Protein AF-A0A0D2XTH0-F1 (afdb_monomer)

Organism: Fusarium oxysporum (strain Fo5176) (NCBI:txid660025)

pLDDT: mean 76.11, std 12.6, range [34.88, 89.12]

Solvent-accessible surface area (backbone atoms only — not comparable to full-atom values): 7124 Å² total; per-residue (Å²): 114,64,61,48,56,51,51,50,52,49,50,51,47,48,51,55,68,72,44,54,63,67,58,25,7,42,72,52,28,95,48,100,90,49,64,35,96,55,61,53,60,96,58,91,40,78,74,55,37,58,52,49,55,52,51,51,52,52,49,52,53,49,51,57,54,44,72,70,42,57,71,68,59,34,26,68,73,66,75,52,66,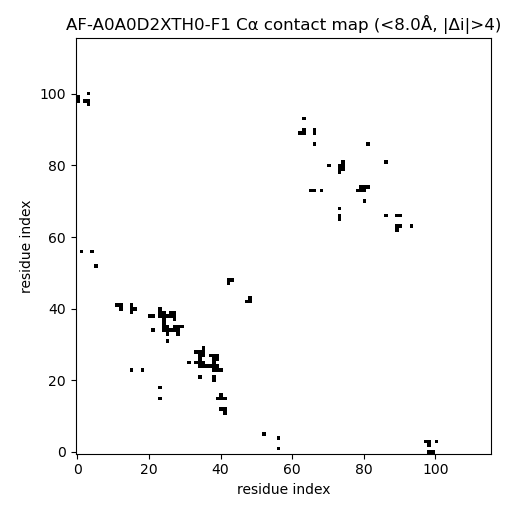76,52,73,64,59,51,46,51,52,53,52,62,70,70,41,65,63,60,70,65,78,75,73,94,77,81,82,72,85,76,84,82,80,89,134

Radius of gyration: 19.79 Å; Cα contacts (8 Å, |Δi|>4): 68; chains: 1; bounding box: 33×58×47 Å

Foldseek 3Di:
DLVLVVVVVVVVQVVLVPDDQQVQQCVPDPDNPDGHPGGHGPDPDPVVVVVVSVVVVVVLVVVLVLLPDDQVVSCVVPVDGDDPVRSVVSVCVVVDCSVVDPPDPPPPDDPPDDDD

Structure (mmCIF, N/CA/C/O backbone):
data_AF-A0A0D2XTH0-F1
#
_entry.id   AF-A0A0D2XTH0-F1
#
loop_
_atom_site.group_PDB
_atom_site.id
_atom_site.type_symbol
_atom_site.label_atom_id
_atom_site.label_alt_id
_atom_site.label_comp_id
_atom_site.label_asym_id
_atom_site.label_entity_id
_atom_site.label_seq_id
_atom_site.pdbx_PDB_ins_code
_atom_site.Cartn_x
_atom_site.Cartn_y
_atom_site.Cartn_z
_atom_site.occupancy
_atom_site.B_iso_or_equiv
_atom_site.auth_seq_id
_atom_site.auth_comp_id
_atom_site.auth_asym_id
_atom_site.auth_atom_id
_atom_site.pdbx_PDB_model_num
ATOM 1 N N . MET A 1 1 ? -2.430 -12.041 11.612 1.00 54.50 1 MET A N 1
ATOM 2 C CA . MET A 1 1 ? -2.758 -10.605 11.405 1.00 54.50 1 MET A CA 1
ATOM 3 C C . MET A 1 1 ? -1.918 -9.917 10.319 1.00 54.50 1 MET A C 1
ATOM 5 O O . MET A 1 1 ? -2.463 -9.088 9.616 1.00 54.50 1 MET A O 1
ATOM 9 N N . MET A 1 2 ? -0.630 -10.246 10.117 1.00 68.00 2 MET A N 1
ATOM 10 C CA . MET A 1 2 ? 0.195 -9.602 9.065 1.00 68.00 2 MET A CA 1
ATOM 11 C C . MET A 1 2 ? 0.203 -10.335 7.714 1.00 68.00 2 MET A C 1
ATOM 13 O O . MET A 1 2 ? 0.504 -9.718 6.699 1.00 68.00 2 MET A O 1
ATOM 17 N N . VAL A 1 3 ? -0.147 -11.625 7.705 1.00 76.12 3 VAL A N 1
ATOM 18 C CA . VAL A 1 3 ? -0.111 -12.488 6.512 1.00 76.12 3 VAL A CA 1
ATOM 19 C C . VAL A 1 3 ? -1.105 -12.028 5.446 1.00 76.12 3 VAL A C 1
ATOM 21 O O . VAL A 1 3 ? -0.749 -11.959 4.278 1.00 76.12 3 VAL A O 1
ATOM 24 N N . ALA A 1 4 ? -2.322 -11.634 5.830 1.00 78.06 4 ALA A N 1
ATOM 25 C CA . ALA A 1 4 ? -3.308 -11.108 4.884 1.00 78.06 4 ALA A CA 1
ATOM 26 C C . ALA A 1 4 ? -2.816 -9.832 4.177 1.00 78.06 4 ALA A C 1
ATOM 28 O O . ALA A 1 4 ? -3.049 -9.650 2.987 1.00 78.06 4 ALA A O 1
ATOM 29 N N . LEU A 1 5 ? -2.072 -8.978 4.890 1.00 79.88 5 LEU A N 1
ATOM 30 C CA . LEU A 1 5 ? -1.478 -7.780 4.305 1.00 79.88 5 LEU A CA 1
ATOM 31 C C . LEU A 1 5 ? -0.293 -8.117 3.388 1.00 79.88 5 LEU A C 1
ATOM 33 O O . LEU A 1 5 ? -0.120 -7.462 2.366 1.00 79.88 5 LEU A O 1
ATOM 37 N N . ASP A 1 6 ? 0.493 -9.147 3.710 1.00 82.94 6 ASP A N 1
ATOM 38 C CA . ASP A 1 6 ? 1.508 -9.664 2.785 1.00 82.94 6 ASP A CA 1
ATOM 39 C C . ASP A 1 6 ? 0.872 -10.207 1.505 1.00 82.94 6 ASP A C 1
ATOM 41 O O . ASP A 1 6 ? 1.277 -9.801 0.420 1.00 82.94 6 ASP A O 1
ATOM 45 N N . ARG A 1 7 ? -0.190 -11.013 1.628 1.00 82.19 7 ARG A N 1
ATOM 46 C CA . ARG A 1 7 ? -0.947 -11.548 0.488 1.00 82.19 7 ARG A CA 1
ATOM 47 C C . ARG A 1 7 ? -1.555 -10.449 -0.371 1.00 82.19 7 ARG A C 1
ATOM 49 O O . ARG A 1 7 ? -1.462 -10.528 -1.590 1.00 82.19 7 ARG A O 1
ATOM 56 N N . LEU A 1 8 ? -2.131 -9.412 0.242 1.00 83.12 8 LEU A N 1
ATOM 57 C CA . LEU A 1 8 ? -2.639 -8.249 -0.487 1.00 83.12 8 LEU A CA 1
ATOM 58 C C . LEU A 1 8 ? -1.521 -7.595 -1.308 1.00 83.12 8 LEU A C 1
ATOM 60 O O . LEU A 1 8 ? -1.703 -7.308 -2.487 1.00 83.12 8 LEU A O 1
ATOM 64 N N . LEU A 1 9 ? -0.351 -7.385 -0.703 1.00 82.88 9 LEU A N 1
ATOM 65 C CA . LEU A 1 9 ? 0.793 -6.784 -1.388 1.00 82.88 9 LEU A CA 1
ATOM 66 C C . LEU A 1 9 ? 1.340 -7.678 -2.502 1.00 82.88 9 LEU A C 1
ATOM 68 O O . LEU A 1 9 ? 1.718 -7.167 -3.556 1.00 82.88 9 LEU A O 1
ATOM 72 N N . ASP A 1 10 ? 1.323 -8.994 -2.308 1.00 84.62 10 ASP A N 1
ATOM 73 C CA . ASP A 1 10 ? 1.721 -9.967 -3.323 1.00 84.62 10 ASP A CA 1
ATOM 74 C C . ASP A 1 10 ? 0.738 -9.977 -4.499 1.00 84.62 10 ASP A C 1
ATOM 76 O O . ASP A 1 10 ? 1.167 -9.914 -5.651 1.00 84.62 10 ASP A O 1
ATOM 80 N N . GLN A 1 11 ? -0.569 -9.948 -4.224 1.00 84.44 11 GLN A N 1
ATOM 81 C CA . GLN A 1 11 ? -1.625 -9.824 -5.233 1.00 84.44 11 GLN A CA 1
ATOM 82 C C . GLN A 1 11 ? -1.535 -8.502 -6.001 1.00 84.44 11 GLN A C 1
ATOM 84 O O . GLN A 1 11 ? -1.665 -8.487 -7.228 1.00 84.44 11 GLN A O 1
ATOM 89 N N . CYS A 1 12 ? -1.271 -7.386 -5.316 1.00 83.94 12 CYS A N 1
ATOM 90 C CA . CYS A 1 12 ? -1.026 -6.103 -5.969 1.00 83.94 12 CYS A CA 1
ATOM 91 C C . CYS A 1 12 ? 0.215 -6.172 -6.868 1.00 83.94 12 CYS A C 1
ATOM 93 O O . CYS A 1 12 ? 0.169 -5.724 -8.013 1.00 83.94 12 CYS A O 1
ATOM 95 N N . GLY A 1 13 ? 1.308 -6.763 -6.379 1.00 84.50 13 GLY A N 1
ATOM 96 C CA . GLY A 1 13 ? 2.522 -6.973 -7.165 1.00 84.50 13 GLY A CA 1
ATOM 97 C C . GLY A 1 13 ? 2.263 -7.823 -8.408 1.00 84.50 13 GLY A C 1
ATOM 98 O O . GLY A 1 13 ? 2.716 -7.477 -9.498 1.00 84.50 13 GLY A O 1
ATOM 99 N N . GLU A 1 14 ? 1.480 -8.889 -8.268 1.00 84.75 14 GLU A N 1
ATOM 100 C CA . GLU A 1 14 ? 1.118 -9.780 -9.365 1.00 84.75 14 GLU A CA 1
ATOM 101 C C . GLU A 1 14 ? 0.221 -9.098 -10.399 1.00 84.75 14 GLU A C 1
ATOM 103 O O . GLU A 1 14 ? 0.467 -9.190 -11.600 1.00 84.75 14 GLU A O 1
ATOM 108 N N . THR A 1 15 ? -0.753 -8.315 -9.944 1.00 86.19 15 THR A N 1
ATOM 109 C CA . THR A 1 15 ? -1.612 -7.507 -10.818 1.00 86.19 15 THR A CA 1
ATOM 110 C C . THR A 1 15 ? -0.788 -6.514 -11.637 1.00 86.19 15 THR A C 1
ATOM 112 O O . THR A 1 15 ? -0.978 -6.386 -12.848 1.00 86.19 15 THR A O 1
ATOM 115 N N . VAL A 1 16 ? 0.185 -5.846 -11.007 1.00 85.00 16 VAL A N 1
ATOM 116 C CA . VAL A 1 16 ? 1.106 -4.940 -11.709 1.00 85.00 16 VAL A CA 1
ATOM 117 C C . VAL A 1 16 ? 1.959 -5.709 -12.721 1.00 85.00 16 VAL A C 1
ATOM 119 O O . VAL A 1 16 ? 2.128 -5.235 -13.841 1.00 85.00 16 VAL A O 1
ATOM 122 N N . ARG A 1 17 ? 2.462 -6.904 -12.384 1.00 82.31 17 ARG A N 1
ATOM 123 C CA . ARG A 1 17 ? 3.245 -7.738 -13.317 1.00 82.31 17 ARG A CA 1
ATOM 124 C C . ARG A 1 17 ? 2.436 -8.202 -14.529 1.00 82.31 17 ARG A C 1
ATOM 126 O O . ARG A 1 17 ? 2.975 -8.184 -15.634 1.00 82.31 17 ARG A O 1
ATOM 133 N N . ARG A 1 18 ? 1.161 -8.552 -14.333 1.00 84.69 18 ARG A N 1
ATOM 134 C CA . ARG A 1 18 ? 0.219 -8.946 -15.398 1.00 84.69 18 ARG A CA 1
ATOM 135 C C . ARG A 1 18 ? -0.259 -7.773 -16.250 1.00 84.69 18 ARG A C 1
ATOM 137 O O . ARG A 1 18 ? -0.721 -7.973 -17.367 1.00 84.69 18 ARG A O 1
ATOM 144 N N . THR A 1 19 ? -0.152 -6.553 -15.733 1.00 87.19 19 THR A N 1
ATOM 145 C CA . THR A 1 19 ? -0.496 -5.346 -16.481 1.00 87.19 19 THR A CA 1
AT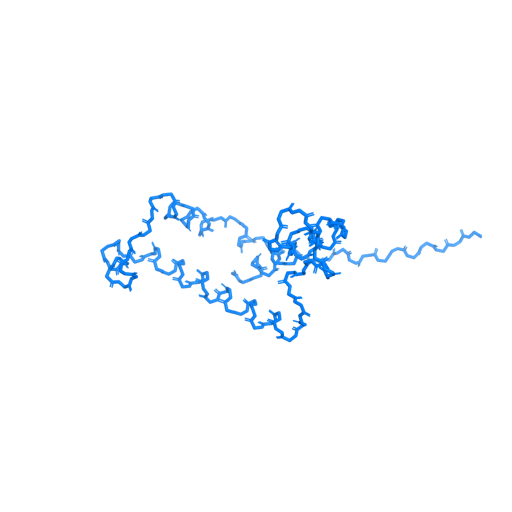OM 146 C C . THR A 1 19 ? 0.505 -5.111 -17.614 1.00 87.19 19 THR A C 1
ATOM 148 O O . THR A 1 19 ? 1.726 -5.175 -17.416 1.00 87.19 19 THR A O 1
ATOM 151 N N . ASP A 1 20 ? -0.009 -4.781 -18.800 1.00 88.50 20 ASP A N 1
ATOM 152 C CA . ASP A 1 20 ? 0.814 -4.507 -19.975 1.00 88.50 20 ASP A CA 1
ATOM 153 C C . ASP A 1 20 ? 1.875 -3.423 -19.703 1.00 88.50 20 ASP A C 1
ATOM 155 O O . ASP A 1 20 ? 1.680 -2.473 -18.930 1.00 88.50 20 ASP A O 1
ATOM 159 N N . VAL A 1 21 ? 3.035 -3.573 -20.342 1.00 86.31 21 VAL A N 1
ATOM 160 C CA . VAL A 1 21 ? 4.175 -2.666 -20.164 1.00 86.31 21 VAL A CA 1
ATOM 161 C C . VAL A 1 21 ? 3.825 -1.242 -20.601 1.00 86.31 21 VAL A C 1
ATOM 163 O O . VAL A 1 21 ? 4.291 -0.290 -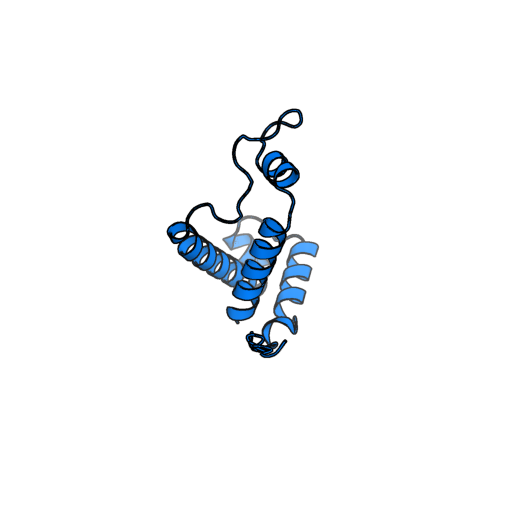19.967 1.00 86.31 21 VAL A O 1
ATOM 166 N N . CYS A 1 22 ? 2.983 -1.067 -21.625 1.00 86.44 22 CYS A N 1
ATOM 167 C CA . CYS A 1 22 ? 2.527 0.247 -22.068 1.00 86.44 22 CYS A CA 1
ATOM 168 C C . CYS A 1 22 ? 1.768 0.953 -20.947 1.00 86.44 22 CYS A C 1
ATOM 170 O O . CYS A 1 22 ? 2.114 2.081 -20.591 1.00 86.44 22 CYS A O 1
ATOM 172 N N . LE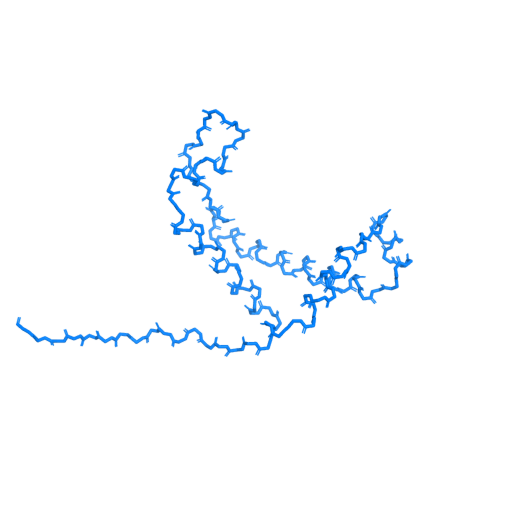U A 1 23 ? 0.797 0.274 -20.325 1.00 86.12 23 LEU A N 1
ATOM 173 C CA . LEU A 1 23 ? 0.005 0.859 -19.243 1.00 86.12 23 LEU A CA 1
ATOM 174 C C . LEU A 1 23 ? 0.874 1.172 -18.018 1.00 86.12 23 LEU A C 1
ATOM 176 O O . LEU A 1 23 ? 0.757 2.244 -17.428 1.00 86.12 23 LEU A O 1
ATOM 180 N N . ARG A 1 24 ? 1.828 0.298 -17.680 1.00 89.00 24 ARG A N 1
ATOM 181 C CA . ARG A 1 24 ? 2.787 0.563 -16.596 1.00 89.00 24 ARG A CA 1
ATOM 182 C C . ARG A 1 24 ? 3.673 1.778 -16.859 1.00 89.00 24 ARG A C 1
ATOM 184 O O . ARG A 1 24 ? 3.981 2.517 -15.926 1.00 89.00 24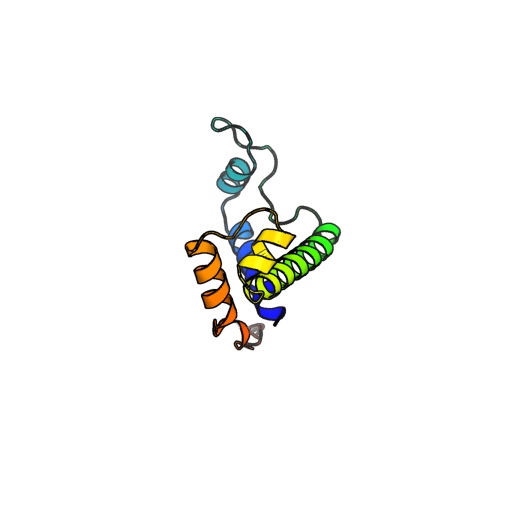 ARG A O 1
ATOM 191 N N . ARG A 1 25 ? 4.113 2.003 -18.096 1.00 88.31 25 ARG A N 1
ATOM 192 C CA . ARG A 1 25 ? 4.893 3.200 -18.456 1.00 88.31 25 ARG A CA 1
ATOM 193 C C . ARG A 1 25 ? 4.051 4.472 -18.379 1.00 88.31 25 ARG A C 1
ATOM 195 O O . ARG A 1 25 ? 4.566 5.507 -17.957 1.00 88.31 25 ARG A O 1
ATOM 202 N N . TRP A 1 26 ? 2.773 4.387 -18.741 1.00 89.12 26 TRP A N 1
ATOM 203 C CA . TRP A 1 26 ? 1.813 5.478 -18.578 1.00 89.12 26 TRP A CA 1
ATOM 204 C C . TRP A 1 26 ? 1.568 5.817 -17.106 1.00 89.12 26 TRP A C 1
ATOM 206 O O . TRP A 1 26 ? 1.696 6.977 -16.733 1.00 89.12 26 TRP A O 1
ATOM 216 N N . LEU A 1 27 ? 1.341 4.814 -16.250 1.00 86.56 27 LEU A N 1
ATOM 217 C CA . LEU A 1 27 ? 1.144 5.000 -14.804 1.00 86.56 27 LEU A CA 1
ATOM 218 C C . LEU A 1 27 ? 2.330 5.675 -14.107 1.00 86.56 27 LEU A C 1
ATOM 220 O O . LEU A 1 27 ? 2.152 6.407 -13.138 1.00 86.56 27 LEU A O 1
ATOM 224 N N . ARG A 1 28 ? 3.552 5.428 -14.586 1.00 86.62 28 ARG A N 1
ATOM 225 C CA . ARG A 1 28 ? 4.762 6.059 -14.046 1.00 86.62 28 ARG A CA 1
ATOM 226 C C . ARG A 1 28 ? 4.990 7.474 -14.579 1.00 86.62 28 ARG A C 1
ATOM 228 O O . ARG A 1 28 ? 5.851 8.186 -14.059 1.00 86.62 28 ARG A O 1
ATOM 235 N N . SER A 1 29 ? 4.283 7.878 -15.631 1.00 86.88 29 SER A N 1
ATOM 236 C 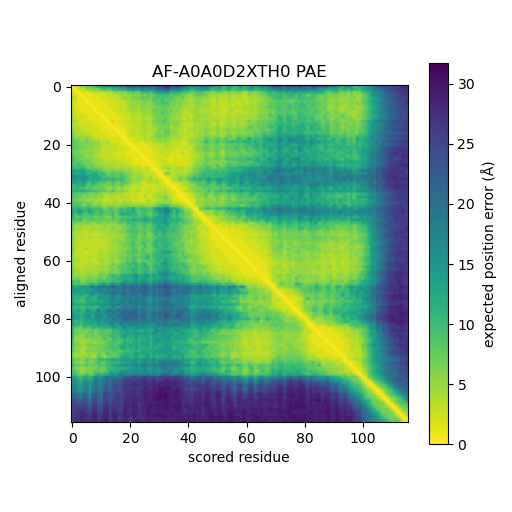CA . SER A 1 29 ? 4.474 9.201 -16.201 1.00 86.88 29 SER A CA 1
ATOM 237 C C . SER A 1 29 ? 3.887 10.283 -15.306 1.00 86.88 29 SER A C 1
ATOM 239 O O . SER A 1 29 ? 2.799 10.156 -14.755 1.00 86.88 29 SER A O 1
ATOM 241 N N . ARG A 1 30 ? 4.614 11.395 -15.202 1.00 84.56 30 ARG A N 1
ATOM 242 C CA . ARG A 1 30 ? 4.113 12.632 -14.595 1.00 84.56 30 ARG A CA 1
ATOM 243 C C . ARG A 1 30 ? 3.282 13.460 -15.583 1.00 84.56 30 ARG A C 1
ATOM 245 O O . ARG A 1 30 ? 2.628 14.413 -15.175 1.00 84.56 30 ARG A O 1
ATOM 252 N N . PHE A 1 31 ? 3.355 13.132 -16.872 1.00 84.31 31 PHE A N 1
ATOM 253 C CA . PHE A 1 31 ? 2.786 13.918 -17.957 1.00 84.31 31 PHE A CA 1
ATOM 254 C C . PHE A 1 31 ? 1.715 13.107 -18.703 1.00 84.31 31 PHE A C 1
ATOM 256 O O . PHE A 1 31 ? 1.946 11.931 -18.986 1.00 84.31 31 PHE A O 1
ATOM 263 N N . PRO A 1 32 ? 0.563 13.713 -19.033 1.00 81.00 32 PRO A N 1
ATOM 264 C CA . PRO A 1 32 ? -0.574 13.010 -19.631 1.00 81.00 32 PRO A CA 1
ATOM 265 C C . PRO A 1 32 ? -0.384 12.670 -21.117 1.00 81.00 32 PRO A C 1
ATOM 267 O O . PRO A 1 32 ? -1.164 11.904 -21.666 1.00 81.00 32 PRO A O 1
ATOM 270 N N . ASP A 1 33 ? 0.631 13.231 -21.769 1.00 87.19 33 ASP A N 1
ATOM 271 C CA . ASP A 1 33 ? 0.887 13.143 -23.210 1.00 87.19 33 ASP A CA 1
ATOM 272 C C . ASP A 1 33 ? 2.024 12.179 -23.573 1.00 87.19 33 ASP A C 1
ATOM 274 O O . ASP A 1 33 ? 2.188 11.823 -24.738 1.00 87.19 33 ASP A O 1
ATOM 278 N N . ARG A 1 34 ? 2.815 11.734 -22.591 1.00 87.38 34 ARG A N 1
ATOM 279 C CA . ARG A 1 34 ? 3.986 10.890 -22.850 1.00 87.38 34 ARG A CA 1
ATOM 280 C C . ARG A 1 34 ? 4.152 9.778 -21.822 1.00 87.38 34 ARG A C 1
ATOM 282 O O . ARG A 1 34 ? 4.113 10.064 -20.628 1.00 87.38 34 ARG A O 1
ATOM 289 N N . PRO A 1 35 ? 4.427 8.534 -22.243 1.00 86.00 35 PRO A N 1
ATOM 290 C CA . PRO A 1 35 ? 4.773 7.456 -21.327 1.00 86.00 35 PRO A CA 1
ATOM 291 C C . PRO A 1 35 ? 6.190 7.637 -20.753 1.00 86.00 35 PRO A C 1
ATOM 293 O O . PRO A 1 35 ? 7.076 8.219 -21.384 1.00 86.00 35 PRO A O 1
ATOM 296 N N . TYR A 1 36 ? 6.435 7.111 -19.551 1.00 88.12 36 TYR A N 1
ATOM 297 C CA . TYR A 1 36 ? 7.770 7.095 -18.949 1.00 88.12 36 TYR A CA 1
ATOM 298 C C . TYR A 1 36 ? 8.664 6.013 -19.582 1.00 88.12 36 TYR A C 1
ATOM 300 O O . TYR A 1 36 ? 8.179 5.009 -20.102 1.00 88.12 36 TYR A O 1
ATOM 308 N N . LYS A 1 37 ? 9.993 6.180 -19.514 1.00 87.56 37 LYS A N 1
ATOM 309 C CA . LYS A 1 37 ? 10.945 5.218 -20.111 1.00 87.56 37 LYS A CA 1
ATOM 310 C C . LYS A 1 37 ? 10.927 3.849 -19.415 1.00 87.56 37 LYS A C 1
ATOM 312 O O . LYS A 1 37 ? 11.052 2.818 -20.069 1.00 87.56 37 LYS A O 1
ATOM 317 N N . ALA A 1 38 ? 10.760 3.842 -18.095 1.00 85.94 38 ALA A N 1
ATOM 318 C CA . ALA A 1 38 ? 10.672 2.628 -17.287 1.00 85.94 38 ALA A CA 1
ATOM 319 C C . ALA A 1 38 ? 9.209 2.293 -16.943 1.00 85.94 38 ALA A C 1
ATOM 321 O O . ALA A 1 38 ? 8.417 3.214 -16.728 1.00 85.94 38 ALA A O 1
ATOM 322 N N . PRO A 1 39 ? 8.833 1.008 -16.851 1.00 84.81 39 PRO A N 1
ATOM 323 C CA . PRO A 1 39 ? 7.523 0.636 -16.335 1.00 84.81 39 PRO A CA 1
ATOM 324 C C . PRO A 1 39 ? 7.380 1.036 -14.858 1.00 84.81 39 PRO A C 1
ATOM 326 O O . PRO A 1 39 ? 8.362 1.171 -14.117 1.00 84.81 39 PRO A O 1
ATOM 329 N N . PHE A 1 40 ? 6.141 1.264 -14.430 1.00 82.75 40 PHE A N 1
ATOM 330 C CA . PHE A 1 40 ? 5.781 1.295 -13.022 1.00 82.75 40 PHE A CA 1
ATOM 331 C C . PHE A 1 40 ? 6.019 -0.078 -12.390 1.00 82.75 40 PHE A C 1
ATOM 333 O O . PHE A 1 40 ? 5.610 -1.105 -12.932 1.00 82.75 40 PHE A O 1
ATOM 340 N N . GLU A 1 41 ? 6.651 -0.069 -11.226 1.00 80.56 41 GLU A N 1
ATOM 341 C CA . GLU A 1 41 ? 6.840 -1.235 -10.376 1.00 80.56 41 GLU A CA 1
ATOM 342 C C . GLU A 1 41 ? 6.420 -0.842 -8.967 1.00 80.56 41 GLU A C 1
ATOM 344 O O . GLU A 1 41 ? 6.730 0.264 -8.518 1.00 80.56 41 GLU A O 1
ATOM 349 N N . LEU A 1 42 ? 5.719 -1.744 -8.277 1.00 72.81 42 LEU A N 1
ATOM 350 C CA . LEU A 1 42 ? 5.230 -1.484 -6.925 1.00 72.81 42 LEU A CA 1
ATOM 351 C C . LEU A 1 42 ? 6.397 -1.198 -5.966 1.00 72.81 42 LEU A C 1
ATOM 353 O O . LEU A 1 42 ? 6.303 -0.300 -5.133 1.00 72.81 42 LEU A O 1
ATOM 357 N N . VAL A 1 43 ? 7.526 -1.899 -6.141 1.00 71.62 43 VAL A N 1
ATOM 358 C CA . VAL A 1 43 ? 8.804 -1.549 -5.520 1.00 71.62 43 VAL A CA 1
ATOM 359 C C . VAL A 1 43 ? 9.958 -1.816 -6.486 1.00 71.62 43 VAL A C 1
ATOM 361 O O . VAL A 1 43 ? 10.125 -2.929 -6.962 1.00 71.62 43 VAL A O 1
ATOM 364 N N . ALA A 1 44 ? 10.785 -0.800 -6.741 1.00 66.31 44 ALA A N 1
ATOM 365 C CA . ALA A 1 44 ? 11.875 -0.871 -7.723 1.00 66.31 44 ALA A CA 1
ATOM 366 C C . ALA A 1 44 ? 13.124 -1.647 -7.250 1.00 66.31 44 ALA A C 1
ATOM 368 O O . ALA A 1 44 ? 14.041 -1.883 -8.033 1.00 66.31 44 ALA A O 1
ATOM 369 N N . LYS A 1 45 ? 13.228 -1.976 -5.953 1.00 75.12 45 LYS A N 1
ATOM 370 C CA . LYS A 1 45 ? 14.372 -2.701 -5.372 1.00 75.12 45 LYS A CA 1
ATOM 371 C C . LYS A 1 45 ? 13.908 -3.717 -4.320 1.00 75.12 45 LYS A C 1
ATOM 373 O O . LYS A 1 45 ? 13.192 -3.315 -3.400 1.00 75.12 45 LYS A O 1
ATOM 378 N N . PRO A 1 46 ? 14.410 -4.967 -4.341 1.00 71.38 46 PRO A N 1
ATOM 379 C CA . PRO A 1 46 ? 14.055 -5.989 -3.347 1.00 71.38 46 PRO A CA 1
ATOM 380 C C . PRO A 1 46 ? 14.401 -5.589 -1.904 1.00 71.38 46 PRO A C 1
ATOM 382 O O . PRO A 1 46 ? 13.692 -5.918 -0.953 1.00 71.38 46 PRO A O 1
ATOM 385 N N . SER A 1 47 ? 15.491 -4.838 -1.717 1.00 72.75 47 SER A N 1
ATOM 386 C CA . SER A 1 47 ? 15.893 -4.321 -0.403 1.00 72.75 47 SER A CA 1
ATOM 387 C C . SER A 1 47 ? 14.928 -3.255 0.121 1.00 72.75 47 SER A C 1
ATOM 389 O O . SER A 1 47 ? 14.591 -3.252 1.305 1.00 72.75 47 SER A O 1
ATOM 391 N N . SER A 1 48 ? 14.435 -2.383 -0.761 1.00 79.00 48 SER A N 1
ATOM 392 C CA . SER A 1 48 ? 13.436 -1.364 -0.429 1.00 79.00 48 SER A CA 1
ATOM 393 C C . SER A 1 48 ? 12.059 -1.969 -0.170 1.00 79.00 48 SER A C 1
ATOM 395 O O . SER A 1 48 ? 11.296 -1.415 0.615 1.00 79.00 48 SER A O 1
ATOM 397 N N . GLU A 1 49 ? 11.750 -3.119 -0.768 1.00 81.81 49 GLU A N 1
ATOM 398 C CA . GLU A 1 49 ? 10.459 -3.788 -0.605 1.00 81.81 49 GLU A CA 1
ATOM 399 C C . GLU A 1 49 ? 10.242 -4.262 0.825 1.00 81.81 49 GLU A C 1
ATOM 401 O O . GLU A 1 49 ? 9.193 -3.999 1.411 1.00 81.81 49 GLU A O 1
ATOM 406 N N . LYS A 1 50 ? 11.259 -4.876 1.436 1.00 81.50 50 LYS A N 1
ATOM 407 C CA . LYS A 1 50 ? 11.186 -5.302 2.841 1.00 81.50 50 LYS A CA 1
ATOM 408 C C . LYS A 1 50 ? 10.913 -4.124 3.776 1.00 81.50 50 LYS A C 1
ATOM 410 O O . LYS A 1 50 ? 10.100 -4.237 4.694 1.00 81.50 50 LYS A O 1
ATOM 415 N N . VAL A 1 51 ? 11.568 -2.988 3.530 1.00 84.12 51 VAL A N 1
ATOM 416 C CA . VAL A 1 51 ? 11.375 -1.758 4.312 1.00 84.12 51 VAL A CA 1
ATOM 417 C C . VAL A 1 51 ? 9.974 -1.196 4.087 1.00 84.12 51 VAL A C 1
ATOM 419 O O . VAL A 1 51 ? 9.269 -0.931 5.056 1.00 84.12 51 VAL A O 1
ATOM 422 N N . TYR A 1 52 ? 9.534 -1.092 2.833 1.00 84.12 52 TYR A N 1
ATOM 423 C CA . TYR A 1 52 ? 8.199 -0.612 2.484 1.00 84.12 52 TYR A CA 1
ATOM 424 C C . TYR A 1 52 ? 7.101 -1.455 3.139 1.00 84.12 52 TYR A C 1
ATOM 426 O O . TYR A 1 52 ? 6.233 -0.911 3.817 1.00 84.12 52 TYR A O 1
ATOM 434 N N . ARG A 1 53 ? 7.176 -2.788 3.020 1.00 85.06 53 ARG A N 1
ATOM 435 C CA . ARG A 1 53 ? 6.218 -3.714 3.642 1.00 85.06 53 ARG A CA 1
ATOM 436 C C . ARG A 1 53 ? 6.174 -3.528 5.156 1.00 85.06 53 ARG A C 1
ATOM 438 O O . ARG A 1 53 ? 5.096 -3.488 5.743 1.00 85.06 53 ARG A O 1
ATOM 445 N N . LYS A 1 54 ? 7.334 -3.381 5.801 1.00 85.38 54 LYS A N 1
ATOM 446 C CA . LYS A 1 54 ? 7.430 -3.155 7.249 1.00 85.38 54 LYS A CA 1
ATOM 447 C C . LYS A 1 54 ? 6.780 -1.835 7.669 1.00 85.38 54 LYS A C 1
ATOM 449 O O . LYS A 1 54 ? 6.013 -1.824 8.631 1.00 85.38 54 LYS A O 1
ATOM 454 N N . GLU A 1 55 ? 7.067 -0.747 6.965 1.00 86.25 55 GLU A N 1
ATOM 455 C CA . GLU A 1 55 ? 6.514 0.571 7.285 1.00 86.25 55 GLU A CA 1
ATOM 456 C C . GLU A 1 55 ? 5.017 0.655 6.979 1.00 86.25 55 GLU A C 1
ATOM 458 O O . GLU A 1 55 ? 4.258 1.163 7.799 1.00 86.25 55 GLU A O 1
ATOM 463 N N . LEU A 1 56 ? 4.551 0.058 5.880 1.00 85.19 56 LEU A N 1
ATOM 464 C CA . LEU A 1 56 ? 3.126 -0.014 5.562 1.00 85.19 56 LEU A CA 1
ATOM 465 C C . LEU A 1 56 ? 2.347 -0.798 6.625 1.00 85.19 56 LEU A C 1
ATOM 467 O O . LEU A 1 56 ? 1.294 -0.355 7.078 1.00 85.19 56 LEU A O 1
ATOM 471 N N . LYS A 1 57 ? 2.888 -1.932 7.077 1.00 86.06 57 LYS A N 1
ATOM 472 C CA . LYS A 1 57 ? 2.309 -2.702 8.181 1.00 86.06 57 LYS A CA 1
ATOM 473 C C . LYS A 1 57 ? 2.224 -1.876 9.464 1.00 86.06 57 LYS A C 1
ATOM 475 O O . LYS A 1 57 ? 1.179 -1.843 10.107 1.00 86.06 57 LYS A O 1
ATOM 480 N N . ARG A 1 58 ? 3.304 -1.175 9.830 1.00 87.00 58 ARG A N 1
ATOM 481 C CA . ARG A 1 58 ? 3.324 -0.270 10.994 1.00 87.00 58 ARG A CA 1
ATOM 482 C C . ARG A 1 58 ? 2.289 0.840 10.861 1.00 87.00 58 ARG A C 1
ATOM 484 O O . ARG A 1 58 ? 1.578 1.111 11.822 1.00 87.00 58 ARG A O 1
ATOM 491 N N . PHE A 1 59 ? 2.178 1.430 9.677 1.00 85.31 59 PHE A N 1
ATOM 492 C CA . PHE A 1 59 ? 1.220 2.482 9.367 1.00 85.31 59 PHE A CA 1
ATOM 493 C C . PHE A 1 59 ? -0.225 1.993 9.503 1.00 85.31 59 PHE A C 1
ATOM 495 O O . PHE A 1 59 ? -1.017 2.621 10.199 1.00 85.31 59 PHE A O 1
ATOM 502 N N . ILE A 1 60 ? -0.563 0.844 8.915 1.00 84.12 60 ILE A N 1
ATOM 503 C CA . ILE A 1 60 ? -1.904 0.255 9.024 1.00 84.12 60 ILE A CA 1
ATOM 504 C C . ILE A 1 60 ? -2.223 -0.084 10.483 1.00 84.12 60 ILE A C 1
ATOM 506 O O . ILE A 1 60 ? -3.270 0.316 10.987 1.00 84.12 60 ILE A O 1
ATOM 510 N N . CYS A 1 61 ? -1.302 -0.728 11.205 1.00 83.50 61 CYS A N 1
ATOM 511 C CA . CYS A 1 61 ? -1.471 -1.003 12.634 1.00 83.50 61 CYS A CA 1
ATOM 512 C C . CYS A 1 61 ? -1.661 0.277 13.459 1.00 83.50 61 CYS A C 1
ATOM 514 O O . CYS A 1 61 ? -2.483 0.304 14.376 1.00 83.50 61 CYS A O 1
ATOM 516 N N . PHE A 1 62 ? -0.922 1.342 13.139 1.00 84.81 62 PHE A N 1
ATOM 517 C CA . PHE A 1 62 ? -1.071 2.641 13.785 1.00 84.81 62 PHE A CA 1
ATOM 518 C C . PHE A 1 62 ? -2.469 3.217 13.553 1.00 84.81 62 PHE A C 1
ATOM 520 O O . PHE A 1 62 ? -3.126 3.592 14.520 1.00 84.81 62 PHE A O 1
ATOM 527 N N . TRP A 1 63 ? -2.966 3.214 12.313 1.00 82.06 63 TRP A N 1
ATOM 528 C CA . TRP A 1 63 ? -4.309 3.707 11.999 1.00 82.06 63 TRP A CA 1
ATOM 529 C C . TRP A 1 63 ? -5.420 2.877 12.623 1.00 82.06 63 TRP A C 1
ATOM 531 O O . TRP A 1 63 ? -6.360 3.454 13.157 1.00 82.06 63 TRP A O 1
ATOM 541 N N . LEU A 1 64 ? -5.298 1.549 12.623 1.00 82.31 64 LEU A N 1
ATOM 542 C CA . LEU A 1 64 ? -6.262 0.661 13.276 1.00 82.31 64 LEU A CA 1
ATOM 543 C C . LEU A 1 64 ? -6.289 0.882 14.795 1.00 82.31 64 LEU A C 1
ATOM 545 O O . LEU A 1 64 ? -7.355 0.912 15.413 1.00 82.31 64 LEU A O 1
ATOM 549 N N . ARG A 1 65 ? -5.123 1.098 15.417 1.00 82.75 65 ARG A N 1
ATOM 550 C CA . ARG A 1 65 ? -5.037 1.462 16.839 1.00 82.75 65 ARG A CA 1
ATOM 551 C C . ARG A 1 65 ? -5.642 2.838 17.097 1.00 82.75 65 ARG A C 1
ATOM 553 O O . ARG A 1 65 ? -6.366 3.015 18.073 1.00 82.75 65 ARG A O 1
ATOM 560 N N . LEU A 1 66 ? -5.370 3.793 16.217 1.00 79.56 66 LEU A N 1
ATOM 561 C CA . LEU A 1 66 ? -5.861 5.157 16.324 1.00 79.56 66 LEU A CA 1
ATOM 562 C C . LEU A 1 66 ? -7.382 5.235 16.128 1.00 79.56 66 LEU A C 1
ATOM 564 O O . LEU A 1 66 ? -8.044 5.945 16.876 1.00 79.56 66 LEU A O 1
ATOM 568 N N . SER A 1 67 ? -7.962 4.442 15.221 1.00 75.94 67 SER A N 1
ATOM 569 C CA . SER A 1 67 ? -9.418 4.352 15.040 1.00 75.94 67 SER A CA 1
ATOM 570 C C . SER A 1 67 ? -10.145 3.726 16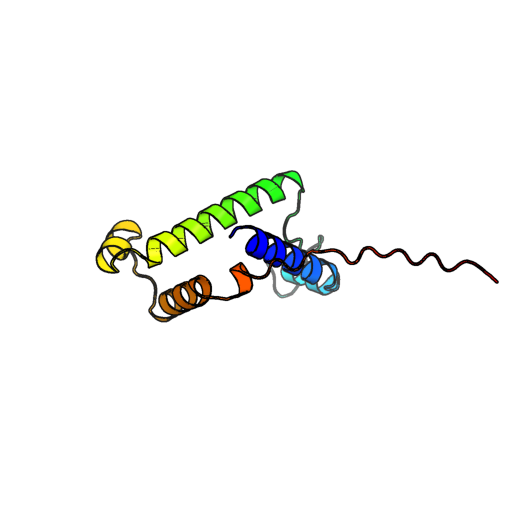.233 1.00 75.94 67 SER A C 1
ATOM 572 O O . SER A 1 67 ? -11.360 3.846 16.344 1.00 75.94 67 SER A O 1
ATOM 574 N N . ARG A 1 68 ? -9.424 3.053 17.136 1.00 79.44 68 ARG A N 1
ATOM 575 C CA . ARG A 1 68 ? -9.982 2.525 18.389 1.00 79.44 68 ARG A CA 1
ATOM 576 C C . ARG A 1 68 ? -9.893 3.511 19.555 1.00 79.44 68 ARG A C 1
ATOM 578 O O . ARG A 1 68 ? -10.500 3.255 20.592 1.00 79.44 68 ARG A O 1
ATOM 585 N N . LEU A 1 69 ? -9.149 4.608 19.410 1.00 77.56 69 LEU A N 1
ATOM 586 C CA . LEU A 1 69 ? -9.123 5.685 20.396 1.00 77.56 69 LEU A CA 1
ATOM 587 C C . LEU A 1 69 ? -10.378 6.554 20.256 1.00 77.56 69 LEU A C 1
ATOM 589 O O . LEU A 1 69 ? -10.967 6.658 19.178 1.00 77.56 69 LEU A O 1
ATOM 593 N N . LEU A 1 70 ? -10.789 7.187 21.358 1.00 69.50 70 LEU A N 1
ATOM 594 C CA . LEU A 1 70 ? -11.938 8.091 21.364 1.00 69.50 70 LEU A CA 1
ATOM 595 C C . LEU A 1 70 ? -11.729 9.179 20.284 1.00 69.50 70 LEU A C 1
ATOM 597 O O . LEU A 1 70 ? -10.615 9.701 20.171 1.00 69.50 70 LEU A O 1
ATOM 601 N N . PRO A 1 71 ? -12.751 9.558 19.491 1.00 68.19 71 PRO A N 1
ATOM 602 C CA . PRO A 1 71 ? -12.583 10.502 18.377 1.00 68.19 71 PRO A CA 1
ATOM 603 C C . PRO A 1 71 ? -11.956 11.845 18.782 1.00 68.19 71 PRO A C 1
ATOM 605 O O . PRO A 1 71 ? -11.289 12.497 17.977 1.00 68.19 71 PRO A O 1
ATOM 608 N N . THR A 1 72 ? -12.146 12.240 20.042 1.00 65.56 72 THR A N 1
ATOM 609 C CA . THR A 1 72 ? -11.539 13.413 20.678 1.00 65.56 72 THR A CA 1
ATOM 610 C C . THR A 1 72 ? -10.026 13.257 20.843 1.00 65.56 72 THR A C 1
ATOM 612 O O . THR A 1 72 ? -9.274 14.131 20.417 1.00 65.56 72 THR A O 1
ATOM 615 N N . THR A 1 73 ? -9.567 12.121 21.374 1.00 72.56 73 THR A N 1
ATOM 616 C CA . THR A 1 73 ? -8.145 11.768 21.506 1.00 72.56 73 THR A CA 1
ATOM 617 C C . THR A 1 73 ? -7.475 11.648 20.143 1.00 72.56 73 THR A C 1
ATOM 619 O O . THR A 1 73 ? -6.368 12.140 19.950 1.00 72.56 73 THR A O 1
ATOM 622 N N . MET A 1 74 ? -8.163 11.058 19.165 1.00 71.81 74 MET A N 1
ATOM 623 C CA . MET A 1 74 ? -7.648 10.971 17.803 1.00 71.81 74 MET A CA 1
ATOM 624 C C . MET A 1 74 ? -7.428 12.361 17.199 1.00 71.81 74 MET A C 1
ATOM 626 O O . MET A 1 74 ? -6.341 12.642 16.705 1.00 71.81 74 MET A O 1
ATOM 630 N N . ARG A 1 75 ? -8.418 13.260 17.286 1.00 72.69 75 ARG A N 1
ATOM 631 C CA . ARG A 1 75 ? -8.279 14.635 16.782 1.00 72.69 75 ARG A CA 1
ATOM 632 C C . ARG A 1 75 ? -7.147 15.395 17.484 1.00 72.69 75 ARG A C 1
ATOM 634 O O . ARG A 1 75 ? -6.466 16.169 16.819 1.00 72.69 75 ARG A O 1
ATOM 641 N N . ALA A 1 76 ? -6.928 15.152 18.776 1.00 75.44 76 ALA A N 1
ATOM 642 C CA . ALA A 1 76 ? -5.819 15.741 19.523 1.00 75.44 76 ALA A CA 1
ATOM 643 C C . ALA A 1 76 ? -4.440 15.243 19.044 1.00 75.44 76 ALA A C 1
ATOM 645 O O . ALA A 1 76 ? -3.499 16.025 19.003 1.00 75.44 76 ALA A O 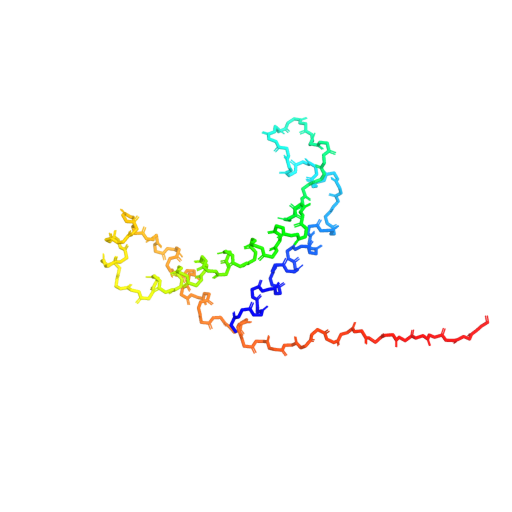1
ATOM 646 N N . ILE A 1 77 ? -4.325 13.972 18.639 1.00 76.25 77 ILE A N 1
ATOM 647 C CA . ILE A 1 77 ? -3.061 13.371 18.177 1.00 76.25 77 ILE A CA 1
ATOM 648 C C . ILE A 1 77 ? -2.745 13.745 16.722 1.00 76.25 77 ILE A C 1
ATOM 650 O O . ILE A 1 77 ? -1.618 14.123 16.418 1.00 76.25 77 ILE A O 1
ATOM 654 N N . THR A 1 78 ? -3.709 13.633 15.802 1.00 72.31 78 THR A N 1
ATOM 655 C CA . THR A 1 78 ? -3.469 13.869 14.364 1.00 72.31 78 THR A CA 1
ATOM 656 C C . THR A 1 78 ? -3.728 15.304 13.914 1.00 72.31 78 THR A C 1
ATOM 658 O O . THR A 1 78 ? -3.523 15.616 12.742 1.00 72.31 78 THR A O 1
ATOM 661 N N . GLY A 1 79 ? -4.249 16.179 14.782 1.00 73.00 79 GLY A N 1
ATOM 662 C CA . GLY A 1 79 ? -4.645 17.556 14.443 1.00 73.00 79 GLY A CA 1
ATOM 663 C C . GLY A 1 79 ? -5.838 17.660 13.476 1.00 73.00 79 GLY A C 1
ATOM 664 O O . GLY A 1 79 ? -6.439 18.721 13.325 1.00 73.00 79 GLY A O 1
ATOM 665 N N . ARG A 1 80 ? -6.227 16.551 12.837 1.00 70.06 80 ARG A N 1
ATOM 666 C CA . ARG A 1 80 ? -7.431 16.379 12.018 1.00 70.06 80 ARG A CA 1
ATOM 667 C C . ARG A 1 80 ? -8.145 15.096 12.427 1.00 70.06 80 ARG A C 1
ATOM 669 O O . ARG A 1 80 ? -7.509 14.092 12.747 1.00 70.06 80 ARG A O 1
ATOM 676 N N . GLY A 1 81 ? -9.476 15.134 12.417 1.00 68.56 81 GLY A N 1
ATOM 677 C CA . GLY A 1 81 ? -10.293 13.931 12.578 1.00 68.56 81 GLY A CA 1
ATOM 678 C C . GLY A 1 81 ? -10.406 13.169 11.257 1.00 68.56 81 GLY A C 1
ATOM 679 O O . GLY A 1 81 ? -10.478 13.794 10.200 1.00 68.56 81 GLY A O 1
ATOM 680 N N . LEU A 1 82 ? -10.460 11.837 11.317 1.00 71.12 82 LEU A N 1
ATOM 681 C CA . LEU A 1 82 ? -10.867 11.016 10.177 1.00 71.12 82 LEU A CA 1
ATOM 682 C C . LEU A 1 82 ? -12.298 11.372 9.774 1.00 71.12 82 LEU A C 1
ATOM 684 O O . LEU A 1 82 ? -13.167 11.576 10.627 1.00 71.12 82 LEU A O 1
ATOM 688 N N . ASN A 1 83 ? -12.549 11.405 8.468 1.00 78.94 83 ASN A N 1
ATOM 689 C CA . ASN A 1 83 ? -13.910 11.515 7.959 1.00 78.94 83 ASN A CA 1
ATOM 690 C C . ASN A 1 83 ? -14.709 10.263 8.374 1.00 78.94 83 ASN A C 1
ATOM 692 O O . ASN A 1 83 ? -14.156 9.169 8.501 1.00 78.94 83 ASN A O 1
ATOM 696 N N . ARG A 1 84 ? -16.027 10.397 8.546 1.00 78.94 84 ARG A N 1
ATOM 697 C CA . ARG A 1 84 ? -16.931 9.303 8.927 1.00 78.94 84 ARG A CA 1
ATOM 698 C C . ARG A 1 84 ? -16.806 8.097 7.989 1.00 78.94 84 ARG A C 1
ATOM 700 O O . ARG A 1 84 ? -16.853 6.964 8.456 1.00 78.94 84 ARG A O 1
ATOM 707 N N . HIS A 1 85 ? -16.587 8.341 6.695 1.00 83.00 85 HIS A N 1
ATOM 708 C CA . HIS A 1 85 ? -16.332 7.293 5.701 1.00 83.00 85 HIS A CA 1
ATOM 709 C C . HIS A 1 85 ? -15.019 6.544 5.950 1.00 83.00 85 HIS A C 1
ATOM 711 O O . HIS A 1 85 ? -15.008 5.320 5.949 1.00 83.00 85 HIS A O 1
ATOM 717 N N . GLN A 1 86 ? -13.930 7.267 6.227 1.00 83.06 86 GLN A N 1
ATOM 718 C CA . GLN A 1 86 ? -12.623 6.666 6.518 1.00 83.06 86 GLN A CA 1
ATOM 719 C C . GLN A 1 86 ? -12.674 5.847 7.811 1.00 83.06 86 GLN A C 1
ATOM 721 O O . GLN A 1 86 ? -12.147 4.742 7.872 1.00 83.06 86 GLN A O 1
ATOM 726 N N . PHE A 1 87 ? -13.361 6.362 8.832 1.00 79.94 87 PHE A N 1
ATOM 727 C CA . PHE A 1 87 ? -13.549 5.655 10.094 1.00 79.94 87 PHE A CA 1
ATOM 728 C C . PHE A 1 87 ? -14.384 4.378 9.926 1.00 79.94 87 PHE A C 1
ATOM 730 O O . PHE A 1 87 ? -14.049 3.343 10.497 1.00 79.94 87 PHE A O 1
ATOM 737 N N . ARG A 1 88 ? -15.454 4.432 9.120 1.00 82.25 88 ARG A N 1
ATOM 738 C CA . ARG A 1 88 ? -16.260 3.250 8.786 1.00 82.25 88 ARG A CA 1
ATOM 739 C C . ARG A 1 88 ? -15.426 2.202 8.052 1.00 82.25 88 ARG A C 1
ATOM 741 O O . ARG A 1 88 ? -15.414 1.063 8.496 1.00 82.25 88 ARG A O 1
ATOM 748 N N . ALA A 1 89 ? -14.690 2.604 7.017 1.00 83.62 89 ALA A N 1
ATOM 749 C CA . ALA A 1 89 ? -13.833 1.701 6.255 1.00 83.62 89 ALA A CA 1
ATOM 750 C C . ALA A 1 89 ? -12.775 1.026 7.145 1.00 83.62 89 ALA A C 1
ATOM 752 O O . ALA A 1 89 ? -12.561 -0.174 7.039 1.00 83.62 89 ALA A O 1
ATOM 753 N N . LEU A 1 90 ? -12.161 1.762 8.080 1.00 82.56 90 LEU A N 1
ATOM 754 C CA . LEU A 1 90 ? -11.215 1.184 9.045 1.00 82.56 90 LEU A CA 1
ATOM 755 C C . LEU A 1 90 ? -11.882 0.195 10.008 1.00 82.56 90 LEU A C 1
ATOM 757 O O . LEU A 1 90 ? -11.273 -0.806 10.379 1.00 82.56 90 LEU A O 1
ATOM 761 N N . ARG A 1 91 ? -13.127 0.460 10.416 1.00 81.31 91 ARG A N 1
ATOM 762 C CA . ARG A 1 91 ? -13.885 -0.438 11.294 1.00 81.31 91 ARG A CA 1
ATOM 763 C C . ARG A 1 91 ? -14.315 -1.714 10.574 1.00 81.31 91 ARG A C 1
ATOM 765 O O . ARG A 1 91 ? -14.205 -2.782 11.162 1.00 81.31 91 ARG A O 1
ATOM 772 N N . GLU A 1 92 ? -14.787 -1.599 9.337 1.00 83.88 92 GLU A N 1
ATOM 773 C CA . GLU A 1 92 ? -15.124 -2.740 8.478 1.00 83.88 92 GLU A CA 1
ATOM 774 C C . GLU A 1 92 ? -13.879 -3.584 8.216 1.00 83.88 92 GLU A C 1
ATOM 776 O O . GLU A 1 92 ? -13.885 -4.775 8.512 1.00 83.88 92 GLU A O 1
ATOM 781 N N . LEU A 1 93 ? -12.776 -2.942 7.818 1.00 83.19 93 LEU A N 1
ATOM 782 C CA . LEU A 1 93 ? -11.491 -3.602 7.623 1.00 83.19 93 LEU A CA 1
ATOM 783 C C . LEU A 1 93 ? -11.039 -4.350 8.881 1.00 83.19 93 LEU A C 1
ATOM 785 O O . LEU A 1 93 ? -10.520 -5.445 8.761 1.00 83.19 93 LEU A O 1
ATOM 789 N N . TRP A 1 94 ? -11.228 -3.805 10.087 1.00 81.62 94 TRP A N 1
ATOM 790 C CA . TRP A 1 94 ? -10.825 -4.478 11.331 1.00 81.62 94 TRP A CA 1
ATOM 791 C C . TRP A 1 94 ? -11.608 -5.767 11.623 1.00 81.62 94 TRP A C 1
ATOM 793 O O . TRP A 1 94 ? -11.065 -6.686 12.233 1.00 81.62 94 TRP A O 1
ATOM 803 N N . VAL A 1 95 ? -12.882 -5.823 11.233 1.00 81.94 95 VAL A N 1
ATOM 804 C CA . VAL A 1 95 ? -13.781 -6.962 11.501 1.00 81.94 95 VAL A CA 1
ATOM 805 C C . VAL A 1 95 ? -13.757 -7.987 10.359 1.00 81.94 95 VAL A C 1
ATOM 807 O O . VAL A 1 95 ? -14.293 -9.081 10.504 1.00 81.94 95 VAL A O 1
ATOM 810 N N . ASP A 1 96 ? -13.116 -7.650 9.242 1.00 80.69 96 ASP A N 1
ATOM 811 C CA . ASP A 1 96 ? -13.088 -8.461 8.031 1.00 80.69 96 ASP A CA 1
ATOM 812 C C . ASP A 1 96 ? -12.534 -9.883 8.272 1.00 80.69 96 ASP A C 1
ATOM 814 O O . ASP A 1 96 ? -11.516 -10.092 8.940 1.00 80.69 96 ASP A O 1
ATOM 818 N N . GLY A 1 97 ? -13.208 -10.885 7.705 1.00 75.38 97 GLY A N 1
ATOM 819 C CA . GLY A 1 97 ? -12.795 -12.288 7.764 1.00 75.38 97 GLY A CA 1
ATOM 820 C C . GLY A 1 97 ? -11.479 -12.572 7.034 1.00 75.38 97 GLY A C 1
ATOM 821 O O . GLY A 1 97 ? -10.852 -13.593 7.308 1.00 75.38 97 GLY A O 1
ATOM 822 N N . VAL A 1 98 ? -11.004 -11.658 6.179 1.00 74.88 98 VAL A N 1
ATOM 823 C CA . VAL A 1 98 ? -9.726 -11.772 5.455 1.00 74.88 98 VAL A CA 1
ATOM 824 C C . VAL A 1 98 ? -8.526 -11.987 6.387 1.00 74.88 98 VAL A C 1
ATOM 826 O O . VAL A 1 98 ? -7.520 -12.572 5.988 1.00 74.88 98 VAL A O 1
ATOM 829 N N . TRP A 1 99 ? -8.621 -11.565 7.655 1.00 71.75 99 TRP A N 1
ATOM 830 C CA . TRP A 1 99 ? -7.578 -11.805 8.659 1.00 71.75 99 TRP A CA 1
ATOM 831 C C . TRP A 1 99 ? -7.530 -13.245 9.178 1.00 71.75 99 TRP A C 1
ATOM 833 O O . TRP A 1 99 ? -6.517 -13.618 9.773 1.00 71.75 99 TRP A O 1
ATOM 843 N N . GLN A 1 100 ? -8.610 -14.008 9.000 1.00 68.56 100 GLN A N 1
ATOM 844 C CA . GLN A 1 100 ? -8.781 -15.381 9.487 1.00 68.56 100 GLN A CA 1
ATOM 845 C C . GLN A 1 100 ? -8.461 -16.429 8.415 1.00 68.56 100 GLN A C 1
ATOM 847 O O . GLN A 1 100 ? -8.269 -17.595 8.741 1.00 68.56 100 GLN A O 1
ATOM 852 N N . SER A 1 101 ? -8.387 -16.031 7.143 1.00 62.12 101 SER A N 1
ATOM 853 C CA . SER A 1 101 ? -8.072 -16.935 6.042 1.00 62.12 101 SER A CA 1
ATOM 854 C C . SER A 1 101 ? -6.602 -17.357 6.089 1.00 62.12 101 SER A C 1
ATOM 856 O O . SER A 1 101 ? -5.734 -16.682 5.541 1.00 62.12 101 SER A O 1
ATOM 858 N N . GLU A 1 102 ? -6.308 -18.500 6.697 1.00 56.47 102 GLU A N 1
ATOM 859 C CA . GLU A 1 102 ? -5.045 -19.228 6.532 1.00 56.47 102 GLU A CA 1
ATOM 860 C C . GLU A 1 102 ? -5.137 -20.220 5.365 1.00 56.47 102 GLU A C 1
ATOM 862 O O . GLU A 1 102 ? -4.809 -21.384 5.517 1.00 56.47 102 GLU A O 1
ATOM 867 N N . GLU A 1 103 ? -5.593 -19.805 4.181 1.00 52.66 103 GLU A N 1
ATOM 868 C CA . GLU A 1 103 ? -5.450 -20.671 2.999 1.00 52.66 103 GLU A CA 1
ATOM 869 C C . GLU A 1 103 ? -3.947 -20.789 2.689 1.00 52.66 103 GLU A C 1
ATOM 871 O O . GLU A 1 103 ? -3.317 -19.758 2.410 1.00 52.66 103 GLU A O 1
ATOM 876 N N . PRO A 1 104 ? -3.320 -21.971 2.817 1.00 47.03 104 PRO A N 1
ATOM 877 C CA . PRO A 1 104 ? -1.914 -22.148 2.495 1.00 47.03 104 PRO A CA 1
ATOM 878 C C . PRO A 1 104 ? -1.750 -21.901 1.001 1.00 47.03 104 PRO A C 1
ATOM 880 O O . PRO A 1 104 ? -2.544 -22.375 0.191 1.00 47.03 104 PRO A O 1
ATOM 883 N N . ALA A 1 105 ? -0.713 -21.162 0.623 1.00 48.56 105 ALA A N 1
ATOM 884 C CA . ALA A 1 105 ? -0.291 -21.075 -0.766 1.00 48.56 105 ALA A CA 1
ATOM 885 C C . ALA A 1 105 ? 0.405 -22.389 -1.173 1.00 48.56 105 ALA A C 1
ATOM 887 O O . ALA A 1 105 ? 1.571 -22.371 -1.538 1.00 48.56 105 ALA A O 1
ATOM 888 N N . ASP A 1 106 ? -0.301 -23.516 -1.079 1.00 52.41 106 ASP A N 1
ATOM 889 C CA . ASP A 1 106 ? 0.135 -24.809 -1.601 1.00 52.41 106 ASP A CA 1
ATOM 890 C C . ASP A 1 106 ? -0.670 -25.118 -2.861 1.00 52.41 106 ASP A C 1
ATOM 892 O O . ASP A 1 106 ? -1.643 -25.864 -2.853 1.00 52.41 106 ASP A O 1
ATOM 896 N N . MET A 1 107 ? -0.242 -24.513 -3.965 1.00 49.12 107 MET A N 1
ATOM 897 C CA . MET A 1 107 ? -0.478 -25.028 -5.314 1.00 49.12 107 MET A CA 1
ATOM 898 C C . MET A 1 107 ? 0.848 -24.957 -6.076 1.00 49.12 107 MET A C 1
ATOM 900 O O . MET A 1 107 ? 0.938 -24.377 -7.153 1.00 49.12 107 MET A O 1
ATOM 904 N N . ASP A 1 108 ? 1.888 -25.544 -5.483 1.00 50.03 108 ASP A N 1
ATOM 905 C CA . ASP A 1 108 ? 2.927 -26.203 -6.265 1.00 50.03 108 ASP A CA 1
ATOM 906 C C . ASP A 1 108 ? 2.630 -27.707 -6.214 1.00 50.03 108 ASP A C 1
ATOM 908 O O . ASP A 1 108 ? 3.064 -28.440 -5.327 1.00 50.03 108 ASP A O 1
ATOM 912 N N . ARG A 1 109 ? 1.769 -28.157 -7.128 1.00 46.75 109 ARG A N 1
ATOM 913 C CA . ARG A 1 109 ? 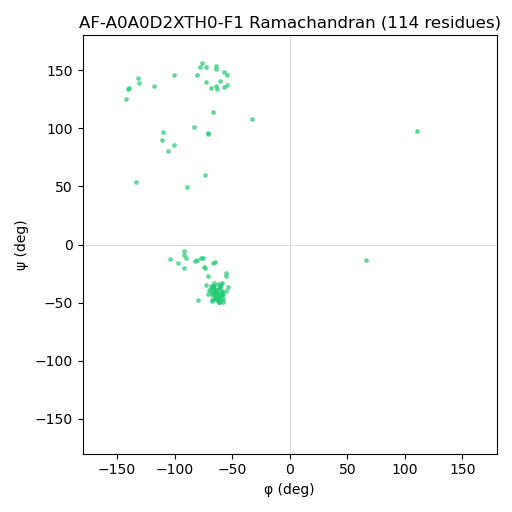1.814 -29.532 -7.618 1.00 46.75 109 ARG A CA 1
ATOM 914 C C . ARG A 1 109 ? 2.270 -29.449 -9.059 1.00 46.75 109 ARG A C 1
ATOM 916 O O . ARG A 1 109 ? 1.472 -29.299 -9.979 1.00 46.75 109 ARG A O 1
ATOM 923 N N . THR A 1 110 ? 3.585 -29.517 -9.208 1.00 50.50 110 THR A N 1
ATOM 924 C CA . THR A 1 110 ? 4.229 -30.298 -10.254 1.00 50.50 110 THR A CA 1
ATOM 925 C C . THR A 1 110 ? 3.390 -31.537 -10.559 1.00 50.50 110 THR A C 1
ATOM 927 O O . THR A 1 110 ? 3.335 -32.466 -9.758 1.00 50.50 110 THR A O 1
ATOM 930 N N . ASP A 1 111 ? 2.738 -31.549 -11.719 1.00 44.84 111 ASP A N 1
ATOM 931 C CA . ASP A 1 111 ? 2.474 -32.804 -12.408 1.00 44.84 111 ASP A CA 1
ATOM 932 C C . ASP A 1 111 ? 3.347 -32.812 -13.657 1.00 44.84 111 ASP A C 1
ATOM 934 O O . ASP A 1 111 ? 3.095 -32.160 -14.671 1.00 44.84 111 ASP A O 1
ATOM 938 N N . ASN A 1 112 ? 4.477 -33.478 -13.474 1.00 49.16 112 ASN A N 1
ATOM 939 C CA . ASN A 1 112 ? 5.378 -33.898 -14.516 1.00 49.16 112 ASN A CA 1
ATOM 940 C C . ASN A 1 112 ? 4.648 -35.027 -15.261 1.00 49.16 112 ASN A C 1
ATOM 942 O O . ASN A 1 112 ? 4.653 -36.162 -14.794 1.00 49.16 112 ASN A O 1
ATOM 946 N N . GLN A 1 113 ? 3.967 -34.721 -16.368 1.00 45.84 113 GLN A N 1
ATOM 947 C CA . GLN A 1 113 ? 3.463 -35.764 -17.264 1.00 45.84 113 GLN A CA 1
ATOM 948 C C . GLN A 1 113 ? 4.583 -36.203 -18.208 1.00 45.84 113 GLN A C 1
ATOM 950 O O . GLN A 1 113 ? 4.908 -35.527 -19.184 1.00 45.84 113 GLN A O 1
ATOM 955 N N . ASP A 1 114 ? 5.169 -37.347 -17.862 1.00 49.91 114 ASP A N 1
ATOM 956 C CA . ASP A 1 114 ? 5.891 -38.236 -18.766 1.00 49.91 114 ASP A CA 1
ATOM 957 C C . ASP A 1 114 ? 4.999 -38.692 -19.938 1.00 49.91 114 ASP A C 1
ATOM 959 O O . ASP A 1 114 ? 3.813 -38.968 -19.754 1.00 49.91 114 ASP A O 1
ATOM 963 N N . GLY A 1 115 ? 5.622 -38.922 -21.100 1.00 43.59 115 GLY A N 1
ATOM 964 C CA . GLY A 1 115 ? 5.254 -40.041 -21.976 1.00 43.59 115 GLY A CA 1
ATOM 965 C C . GLY A 1 115 ? 4.571 -39.705 -23.304 1.00 43.59 115 GLY A C 1
ATOM 966 O O . GLY A 1 115 ? 3.348 -39.599 -23.375 1.00 43.59 115 GLY A O 1
ATOM 967 N N . GLY A 1 116 ? 5.377 -39.679 -24.371 1.00 34.88 116 GLY A N 1
ATOM 968 C CA . GLY A 1 116 ? 4.972 -39.707 -25.779 1.00 34.88 116 GLY A CA 1
ATOM 969 C C . GLY A 1 116 ? 6.184 -39.754 -26.694 1.00 34.88 116 GLY A C 1
ATOM 970 O O . GLY A 1 116 ? 6.656 -38.658 -27.059 1.00 34.88 116 GLY A O 1
#

Sequence (116 aa):
MMVALDRLLDQCGETVRRTDVCLRRWLRSRFPDRPYKAPFELVAKPSSEKVYRKELKRFICFWLRLSRLLPTTMRAITGRGLNRHQFRALRELWVDGVWQSEEPADMDRTDNQDGG

Mean predicted aligned error: 11.91 Å

Secondary structure (DSSP, 8-state):
--HHHHHHHHHHHHHHHHS-HHHHHHHT-SSTTS--SSPP-S-S-HHHHHHHHHHHHHHHHHHHHHHTS-HHHHHHHHSSPPPHHHHHHHHHHHH-GGGT----------------